Protein AF-A0A0G0HHF0-F1 (afdb_monomer_lite)

Structure (mmCIF, N/CA/C/O backbone):
data_AF-A0A0G0HHF0-F1
#
_entry.id   AF-A0A0G0HHF0-F1
#
loop_
_atom_site.group_PDB
_atom_site.id
_atom_site.type_symbol
_atom_site.label_atom_id
_atom_site.label_alt_id
_atom_site.label_comp_id
_atom_site.label_asym_id
_atom_site.label_entity_id
_atom_site.label_seq_id
_atom_site.pdbx_PDB_ins_code
_atom_site.Cartn_x
_atom_site.Cartn_y
_atom_site.Cartn_z
_atom_site.occupancy
_atom_site.B_iso_or_equiv
_atom_site.auth_seq_id
_atom_site.auth_comp_id
_atom_site.auth_asym_id
_atom_site.auth_atom_id
_atom_site.pdbx_PDB_model_num
ATOM 1 N N . MET A 1 1 ? -1.528 1.648 14.278 1.00 81.19 1 MET A N 1
ATOM 2 C CA . MET A 1 1 ? -1.165 1.553 12.845 1.00 81.19 1 MET A CA 1
ATOM 3 C C . MET A 1 1 ? 0.244 2.064 12.562 1.00 81.19 1 MET A C 1
ATOM 5 O O . MET A 1 1 ? 1.035 1.302 12.029 1.00 81.19 1 MET A O 1
ATOM 9 N N . ASP A 1 2 ? 0.578 3.309 12.917 1.00 83.44 2 ASP A N 1
ATOM 10 C CA . ASP A 1 2 ? 1.862 3.919 12.530 1.00 83.44 2 ASP A CA 1
ATOM 11 C C . ASP A 1 2 ? 3.104 3.148 13.014 1.00 83.44 2 ASP A C 1
ATOM 13 O O . ASP A 1 2 ? 3.995 2.833 12.228 1.00 83.44 2 ASP A O 1
ATOM 17 N N . SER A 1 3 ? 3.122 2.774 14.296 1.00 87.12 3 SER A N 1
ATOM 18 C CA . SER A 1 3 ? 4.203 1.992 14.909 1.00 87.12 3 SER A CA 1
ATOM 19 C C . SER A 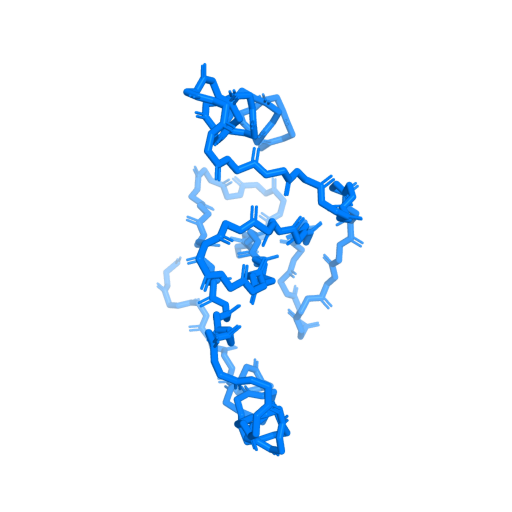1 3 ? 4.384 0.622 14.254 1.00 87.12 3 SER A C 1
ATOM 21 O O . SER A 1 3 ? 5.507 0.233 13.938 1.00 87.12 3 SER A O 1
ATOM 23 N N . TRP A 1 4 ? 3.277 -0.082 14.004 1.00 90.00 4 TRP A N 1
ATOM 24 C CA . TRP A 1 4 ? 3.272 -1.360 13.296 1.00 90.00 4 TRP A CA 1
ATOM 25 C C . TRP A 1 4 ? 3.808 -1.213 11.868 1.00 90.00 4 TRP A C 1
ATOM 27 O O . TRP A 1 4 ? 4.665 -1.991 11.461 1.00 90.00 4 TRP A O 1
ATOM 37 N N . LEU A 1 5 ? 3.382 -0.179 11.135 1.00 90.31 5 LEU A N 1
ATOM 38 C CA . LEU A 1 5 ? 3.849 0.056 9.770 1.00 90.31 5 LEU A CA 1
ATOM 39 C C . LEU A 1 5 ? 5.351 0.368 9.740 1.00 90.31 5 LEU A C 1
ATOM 41 O O . LEU A 1 5 ? 6.061 -0.140 8.881 1.00 90.31 5 LEU A O 1
ATOM 45 N N . ASN A 1 6 ? 5.868 1.131 10.704 1.00 92.12 6 ASN A N 1
ATOM 46 C CA . ASN A 1 6 ? 7.310 1.378 10.806 1.00 92.12 6 ASN A CA 1
ATOM 47 C C . ASN A 1 6 ? 8.100 0.083 11.054 1.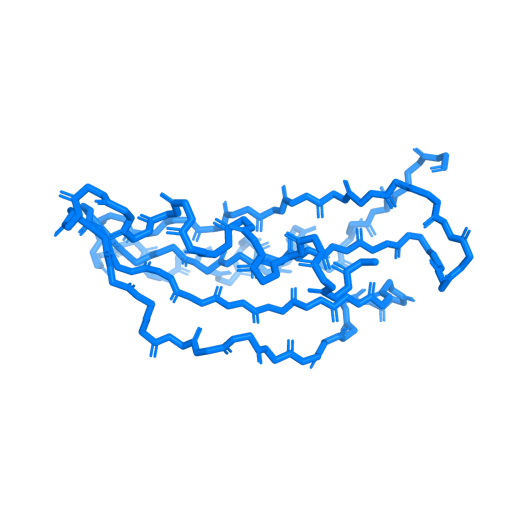00 92.12 6 ASN A C 1
ATOM 49 O O . ASN A 1 6 ? 9.184 -0.084 10.499 1.00 92.12 6 ASN A O 1
ATOM 53 N N . ALA A 1 7 ? 7.573 -0.834 11.871 1.00 92.50 7 ALA A N 1
ATOM 54 C CA . ALA A 1 7 ? 8.187 -2.144 12.073 1.00 92.50 7 ALA A CA 1
ATOM 55 C C . ALA A 1 7 ? 8.142 -2.985 10.788 1.00 92.50 7 ALA A C 1
ATOM 57 O O . ALA A 1 7 ? 9.166 -3.528 10.386 1.00 92.50 7 ALA A O 1
ATOM 58 N N . TYR A 1 8 ? 6.998 -3.017 10.101 1.00 91.00 8 TYR A N 1
ATOM 59 C CA . TYR A 1 8 ? 6.842 -3.711 8.822 1.00 91.00 8 TYR A CA 1
ATOM 60 C C . TYR A 1 8 ? 7.821 -3.193 7.756 1.00 91.00 8 TYR A C 1
ATOM 62 O O . TYR A 1 8 ? 8.534 -3.981 7.140 1.00 91.00 8 TYR A O 1
ATOM 70 N N . LEU A 1 9 ? 7.957 -1.874 7.600 1.00 91.69 9 LEU A N 1
ATOM 71 C CA . LEU A 1 9 ? 8.905 -1.276 6.652 1.00 91.69 9 LEU A CA 1
ATOM 72 C C . LEU A 1 9 ? 10.358 -1.680 6.932 1.00 91.69 9 LEU A C 1
ATOM 74 O O . LEU A 1 9 ? 11.099 -1.948 5.993 1.00 91.69 9 LEU A O 1
ATOM 78 N N . LYS A 1 10 ? 10.753 -1.796 8.207 1.00 92.19 10 LYS A N 1
ATOM 79 C CA . LYS A 1 10 ? 12.086 -2.304 8.571 1.00 92.19 10 LYS A CA 1
ATOM 80 C C . LYS A 1 10 ? 12.291 -3.755 8.146 1.00 92.19 10 LYS A C 1
ATOM 82 O O . LYS A 1 10 ? 13.404 -4.111 7.779 1.00 92.19 10 LYS A O 1
ATOM 87 N N . THR A 1 11 ? 11.246 -4.585 8.194 1.00 91.44 11 THR A N 1
ATOM 88 C CA . THR A 1 11 ? 11.347 -5.984 7.746 1.00 91.44 11 THR A CA 1
ATOM 89 C C . THR A 1 11 ? 11.528 -6.097 6.237 1.00 91.44 11 THR A C 1
ATOM 91 O O . THR A 1 11 ? 12.272 -6.965 5.798 1.00 91.44 11 THR A O 1
ATOM 94 N N . LEU A 1 12 ? 10.937 -5.188 5.451 1.00 88.62 12 LEU A N 1
ATOM 95 C CA . LEU A 1 12 ? 11.073 -5.193 3.990 1.00 88.62 12 LEU A CA 1
ATOM 96 C C . LEU A 1 12 ? 12.505 -4.919 3.527 1.00 88.62 12 LEU A C 1
ATOM 98 O O . LEU A 1 12 ? 12.910 -5.424 2.492 1.00 88.62 12 LEU A O 1
ATOM 102 N N . THR A 1 13 ? 13.270 -4.131 4.279 1.00 89.38 13 THR A N 1
ATOM 103 C CA . THR A 1 13 ? 14.655 -3.779 3.930 1.00 89.38 13 THR A CA 1
ATOM 104 C C . THR A 1 13 ? 15.694 -4.635 4.658 1.00 89.38 13 THR A C 1
ATOM 106 O O . THR A 1 13 ? 16.888 -4.389 4.517 1.00 89.38 13 THR A O 1
ATOM 109 N N . ALA A 1 14 ? 15.272 -5.592 5.492 1.00 89.94 14 ALA A N 1
ATOM 110 C CA . ALA A 1 14 ? 16.165 -6.290 6.420 1.00 89.94 14 ALA A CA 1
ATOM 111 C C . ALA A 1 14 ? 17.185 -7.204 5.724 1.00 89.94 14 ALA A C 1
ATOM 113 O O . ALA A 1 14 ? 18.288 -7.382 6.234 1.00 89.94 14 ALA A O 1
ATOM 114 N N . ASP A 1 15 ? 16.829 -7.768 4.570 1.00 87.44 15 ASP A N 1
ATOM 115 C CA . ASP A 1 15 ? 17.695 -8.652 3.782 1.00 87.44 15 ASP A CA 1
ATOM 116 C C . ASP A 1 15 ? 18.560 -7.906 2.746 1.00 87.44 15 ASP A C 1
ATOM 118 O O . ASP A 1 15 ? 19.383 -8.522 2.070 1.00 87.44 15 ASP A O 1
ATOM 122 N N . GLY A 1 16 ? 18.391 -6.583 2.622 1.00 86.12 16 GLY A N 1
ATOM 123 C CA . GLY A 1 16 ? 19.116 -5.738 1.670 1.00 86.12 16 GLY A CA 1
ATOM 124 C C . GLY A 1 16 ? 18.693 -5.888 0.202 1.00 86.12 16 GLY A C 1
ATOM 125 O O . GLY A 1 16 ? 19.302 -5.265 -0.663 1.00 86.12 16 GLY A O 1
ATOM 126 N N . THR A 1 17 ? 17.661 -6.678 -0.103 1.00 87.81 17 THR A N 1
ATOM 127 C CA . THR A 1 17 ? 17.184 -6.917 -1.481 1.00 87.81 17 THR A CA 1
ATOM 128 C C . THR A 1 17 ? 16.148 -5.899 -1.952 1.00 87.81 17 THR A C 1
ATOM 130 O O . THR A 1 17 ? 15.764 -5.886 -3.125 1.00 87.81 17 THR A O 1
ATOM 133 N N . SER A 1 18 ? 15.677 -5.056 -1.034 1.00 91.31 18 SER A N 1
ATOM 134 C CA . SER A 1 18 ? 14.637 -4.069 -1.287 1.00 91.31 18 SER A CA 1
ATOM 135 C C . SER A 1 18 ? 14.998 -2.710 -0.699 1.00 91.31 18 SER A C 1
ATOM 137 O O . SER A 1 18 ? 15.571 -2.608 0.386 1.00 91.31 18 SER A O 1
ATOM 139 N N . GLU A 1 19 ? 14.605 -1.655 -1.403 1.00 93.25 19 GLU A N 1
ATOM 140 C CA . GLU A 1 19 ? 14.852 -0.261 -1.047 1.00 93.25 19 GLU A CA 1
ATOM 141 C C . GLU A 1 19 ? 13.526 0.501 -0.958 1.00 93.25 19 GLU A C 1
ATOM 143 O O . GLU A 1 19 ? 12.693 0.423 -1.860 1.00 93.25 19 GLU A O 1
ATOM 148 N N . ILE A 1 20 ? 13.325 1.280 0.107 1.00 93.75 20 ILE A N 1
ATOM 149 C CA . ILE A 1 20 ? 12.199 2.219 0.181 1.00 93.75 20 ILE A CA 1
ATOM 150 C C . ILE A 1 20 ? 12.562 3.452 -0.649 1.00 93.75 20 ILE A C 1
ATOM 152 O O . ILE A 1 20 ? 13.391 4.256 -0.233 1.00 93.75 20 ILE A O 1
ATOM 156 N N . ILE A 1 21 ? 11.923 3.606 -1.807 1.00 94.19 21 ILE A N 1
ATOM 157 C CA . ILE A 1 21 ? 12.166 4.728 -2.727 1.00 94.19 21 ILE A CA 1
ATOM 158 C C . ILE A 1 21 ? 11.209 5.900 -2.493 1.00 94.19 21 ILE A C 1
ATOM 160 O O . ILE A 1 21 ? 11.540 7.043 -2.796 1.00 94.19 21 ILE A O 1
ATOM 164 N N . GLU A 1 22 ? 10.035 5.634 -1.918 1.00 93.75 22 GLU A N 1
ATOM 165 C CA . GLU A 1 22 ? 9.149 6.671 -1.396 1.00 93.75 22 GLU A CA 1
ATOM 166 C C . GLU A 1 22 ? 8.766 6.317 0.033 1.00 93.75 22 GLU A C 1
ATOM 168 O O . GLU A 1 22 ? 8.108 5.304 0.294 1.00 93.75 22 GLU A O 1
ATOM 173 N N . SER A 1 23 ? 9.180 7.178 0.959 1.00 92.12 23 SER A N 1
ATOM 174 C CA . SER A 1 23 ? 8.860 7.044 2.373 1.00 92.12 23 SER A CA 1
ATOM 175 C C . SER A 1 23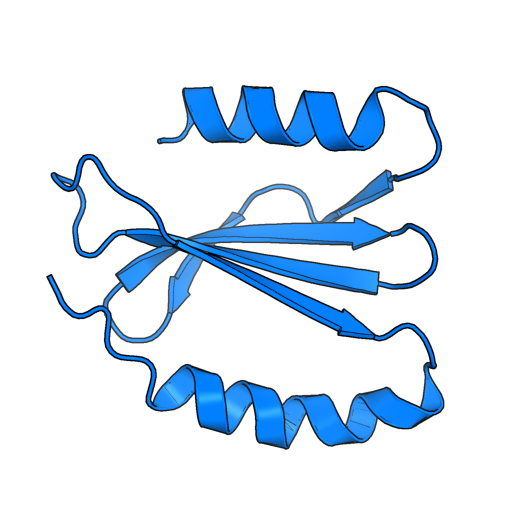 ? 7.356 7.079 2.621 1.00 92.12 23 SER A C 1
ATOM 177 O O . SER A 1 23 ? 6.590 7.721 1.900 1.00 92.12 23 SER A O 1
ATOM 179 N N . LYS A 1 24 ? 6.954 6.431 3.717 1.00 93.88 24 LYS A N 1
ATOM 180 C CA . LYS A 1 24 ? 5.582 6.437 4.227 1.00 93.88 24 LYS A CA 1
ATOM 181 C C . LYS A 1 24 ? 4.982 7.848 4.220 1.00 93.88 24 LYS A C 1
ATOM 183 O O . LYS A 1 24 ? 5.476 8.744 4.905 1.00 93.88 24 LYS A O 1
ATOM 188 N N . LYS A 1 25 ? 3.856 8.003 3.527 1.00 94.88 25 LYS A N 1
ATOM 189 C CA . LYS A 1 25 ? 3.064 9.232 3.432 1.00 94.88 25 LYS A CA 1
ATOM 190 C C . LYS A 1 25 ? 1.608 8.942 3.776 1.00 94.88 25 LYS A C 1
ATOM 192 O O . LYS A 1 25 ? 1.057 7.941 3.329 1.00 94.88 25 LYS A O 1
ATOM 197 N N . ALA A 1 26 ? 0.969 9.810 4.558 1.00 93.69 26 ALA A N 1
ATOM 198 C CA . ALA A 1 26 ? -0.463 9.696 4.827 1.00 93.69 26 ALA A CA 1
ATOM 199 C C . ALA A 1 26 ? -1.273 9.891 3.534 1.00 93.69 26 ALA A C 1
ATOM 201 O O . ALA A 1 26 ? -0.980 10.784 2.736 1.00 93.69 26 ALA A O 1
ATOM 202 N N . VAL A 1 27 ? -2.295 9.064 3.332 1.00 92.81 27 VAL A N 1
ATOM 203 C CA . VAL A 1 27 ? -3.166 9.118 2.155 1.00 92.81 27 VAL A CA 1
ATOM 204 C C . VAL A 1 27 ? -4.611 8.831 2.549 1.00 92.81 27 VAL A C 1
ATOM 206 O O . VAL A 1 27 ? -4.885 8.185 3.561 1.00 92.81 27 VAL A O 1
ATOM 209 N N . ARG A 1 28 ? -5.543 9.318 1.733 1.00 90.50 28 ARG A N 1
ATOM 210 C CA . ARG A 1 28 ? -6.933 8.868 1.722 1.00 90.50 28 ARG A CA 1
ATOM 211 C C . ARG A 1 28 ? -7.217 8.317 0.337 1.00 90.50 28 ARG A C 1
ATOM 213 O O . ARG A 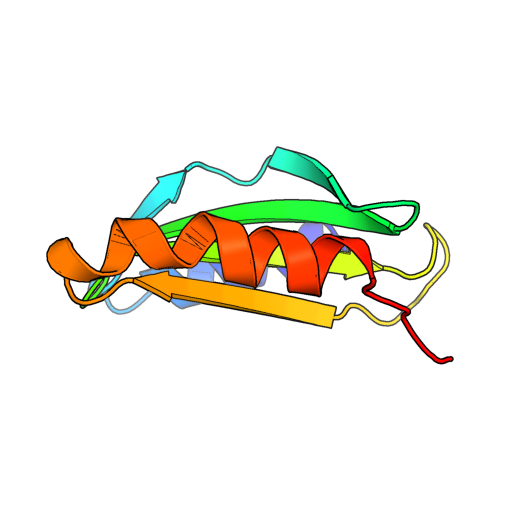1 28 ? -7.187 9.075 -0.629 1.00 90.50 28 ARG A O 1
ATOM 220 N N . LEU A 1 29 ? -7.422 7.008 0.244 1.00 88.25 29 LEU A N 1
ATOM 221 C CA . LEU A 1 29 ? -7.911 6.391 -0.983 1.00 88.25 29 LEU A CA 1
ATOM 222 C C . LEU A 1 29 ? -9.424 6.285 -0.849 1.00 88.25 29 LEU A C 1
ATOM 224 O O . LEU A 1 29 ? -9.894 5.697 0.123 1.00 88.25 29 LEU A O 1
ATOM 228 N N . THR A 1 30 ? -10.150 6.919 -1.771 1.00 85.81 30 THR A N 1
ATOM 229 C CA . THR A 1 30 ? -11.593 7.176 -1.644 1.00 85.81 30 THR A CA 1
ATOM 230 C C . THR A 1 30 ? -11.911 7.841 -0.293 1.00 85.81 30 THR A C 1
ATOM 232 O O . THR A 1 30 ? -11.564 9.005 -0.091 1.00 85.81 30 THR A O 1
ATOM 235 N N . ASN A 1 31 ? -12.488 7.103 0.657 1.00 86.19 31 ASN A N 1
ATOM 236 C CA . ASN A 1 31 ? -12.811 7.554 2.014 1.00 86.19 31 ASN A CA 1
ATOM 237 C C . ASN A 1 31 ? -12.021 6.823 3.111 1.00 86.19 31 ASN A C 1
ATOM 239 O O . ASN A 1 31 ? -12.204 7.118 4.293 1.00 86.19 31 ASN A O 1
ATOM 243 N N . TYR A 1 32 ? -11.127 5.905 2.742 1.00 91.50 32 TYR A N 1
ATOM 244 C CA . TYR A 1 32 ? -10.369 5.098 3.691 1.00 91.50 32 TYR A CA 1
ATOM 245 C C . TYR A 1 32 ? -9.052 5.787 4.067 1.00 91.50 32 TYR A C 1
ATOM 247 O O . TYR A 1 32 ? -8.201 6.012 3.195 1.00 91.50 32 TYR A O 1
ATOM 255 N N . PRO A 1 33 ? -8.857 6.163 5.347 1.00 92.38 33 PRO A N 1
ATOM 256 C CA . PRO A 1 33 ? -7.587 6.704 5.804 1.00 92.38 33 PRO A CA 1
ATOM 257 C C . PRO A 1 33 ? -6.504 5.625 5.794 1.00 92.38 33 PRO A C 1
ATOM 259 O O . PRO A 1 33 ? -6.759 4.449 6.062 1.00 92.38 33 PRO A O 1
ATOM 262 N N . GLY A 1 34 ? -5.271 6.037 5.526 1.00 93.50 34 GLY A N 1
ATOM 263 C CA . GLY A 1 34 ? -4.163 5.105 5.483 1.00 93.50 34 GLY A CA 1
ATOM 264 C C . GLY A 1 34 ? -2.817 5.747 5.201 1.00 93.50 34 GLY A C 1
ATOM 265 O O . GLY A 1 34 ? -2.616 6.956 5.349 1.00 93.50 34 GLY A O 1
ATOM 266 N N . PHE A 1 35 ? -1.893 4.906 4.758 1.00 95.06 35 PHE A N 1
ATOM 267 C CA . PHE A 1 35 ? -0.553 5.291 4.349 1.00 95.06 35 PHE A CA 1
ATOM 268 C C . PHE A 1 35 ? -0.218 4.710 2.981 1.00 95.06 35 PHE A C 1
ATOM 270 O O . PHE A 1 35 ? -0.698 3.642 2.616 1.00 95.06 35 PHE A O 1
ATOM 277 N N . THR A 1 36 ? 0.641 5.393 2.239 1.00 95.50 36 THR A N 1
ATOM 278 C CA . THR A 1 36 ? 1.261 4.878 1.021 1.00 95.50 36 THR A CA 1
ATOM 279 C C . THR A 1 36 ? 2.777 4.936 1.142 1.00 95.50 36 THR A C 1
ATOM 281 O O . THR A 1 36 ? 3.307 5.787 1.856 1.00 95.50 36 THR A O 1
ATOM 284 N N . PHE A 1 37 ? 3.466 4.011 0.489 1.00 95.69 37 PHE A N 1
ATOM 285 C CA . PHE A 1 37 ? 4.920 3.981 0.361 1.00 95.69 37 PHE A CA 1
ATOM 286 C C . PHE A 1 37 ? 5.280 3.193 -0.900 1.00 95.69 37 PHE A C 1
ATOM 288 O O . PHE A 1 37 ? 4.478 2.375 -1.365 1.00 95.69 37 PHE A O 1
ATOM 295 N N . SER A 1 38 ? 6.485 3.405 -1.419 1.00 94.62 38 SER A N 1
ATOM 296 C CA . SER A 1 38 ? 6.970 2.692 -2.601 1.00 94.62 38 SER A CA 1
ATOM 297 C C . SER A 1 38 ? 8.278 1.980 -2.293 1.00 94.62 38 SER A C 1
ATOM 299 O O . SER A 1 38 ? 9.182 2.549 -1.676 1.00 94.62 38 SER A O 1
ATOM 301 N N . VAL A 1 39 ? 8.370 0.727 -2.730 1.00 94.19 39 VAL A N 1
ATOM 302 C CA . VAL A 1 39 ? 9.542 -0.134 -2.562 1.00 94.19 39 VAL A CA 1
ATOM 303 C C . VAL A 1 39 ? 10.051 -0.550 -3.930 1.00 94.19 39 VAL A C 1
ATOM 305 O O . VAL A 1 39 ? 9.271 -0.916 -4.809 1.00 94.19 39 VAL A O 1
ATOM 308 N N . ARG A 1 40 ? 11.367 -0.508 -4.107 1.00 90.94 40 ARG A N 1
ATOM 309 C CA . ARG A 1 40 ? 12.066 -1.087 -5.244 1.00 90.94 40 ARG A CA 1
ATOM 310 C C . ARG A 1 40 ? 12.687 -2.414 -4.829 1.00 90.94 40 ARG A C 1
ATOM 312 O O . ARG A 1 40 ? 13.436 -2.460 -3.863 1.00 90.94 40 ARG A O 1
ATOM 319 N N . SER A 1 41 ? 12.386 -3.465 -5.576 1.00 88.19 41 SER A N 1
ATOM 320 C CA . SER A 1 41 ? 13.033 -4.779 -5.487 1.00 88.19 41 SER A CA 1
ATOM 321 C C . SER A 1 41 ? 13.259 -5.282 -6.922 1.00 88.19 41 SER A C 1
ATOM 323 O O . SER A 1 41 ? 13.887 -4.579 -7.709 1.00 88.19 41 SER A O 1
ATOM 325 N N . LEU A 1 42 ? 12.650 -6.399 -7.332 1.00 86.56 42 LEU A N 1
ATOM 326 C CA . LEU A 1 42 ? 12.601 -6.873 -8.733 1.00 86.56 42 LEU A CA 1
ATOM 327 C C . LEU A 1 42 ? 11.730 -6.005 -9.672 1.00 86.56 42 LEU A C 1
ATOM 329 O O . LEU A 1 42 ? 11.462 -6.367 -10.814 1.00 86.56 42 LEU A O 1
ATOM 333 N N . GLY A 1 43 ? 11.232 -4.884 -9.170 1.00 86.38 43 GLY A N 1
ATOM 334 C CA . GLY A 1 43 ? 10.326 -3.950 -9.822 1.00 86.38 43 GLY A CA 1
ATOM 335 C C . GLY A 1 43 ? 10.030 -2.797 -8.872 1.00 86.38 43 GLY A C 1
ATOM 336 O O . GLY A 1 43 ? 10.598 -2.734 -7.775 1.00 86.38 43 GLY A O 1
ATOM 337 N N . ILE A 1 44 ? 9.138 -1.894 -9.271 1.00 88.69 44 ILE A N 1
ATOM 338 C CA . ILE A 1 44 ? 8.639 -0.843 -8.379 1.00 88.69 44 ILE A CA 1
ATOM 339 C C . ILE A 1 44 ? 7.244 -1.235 -7.899 1.00 88.69 44 ILE A C 1
ATOM 341 O O . ILE A 1 44 ? 6.314 -1.378 -8.693 1.00 88.69 44 ILE A O 1
ATOM 345 N N . GLY A 1 45 ? 7.121 -1.409 -6.586 1.00 90.88 45 GLY A N 1
ATOM 346 C CA . GLY A 1 45 ? 5.873 -1.693 -5.900 1.00 90.88 45 GLY A CA 1
ATOM 347 C C . GLY A 1 45 ? 5.378 -0.476 -5.131 1.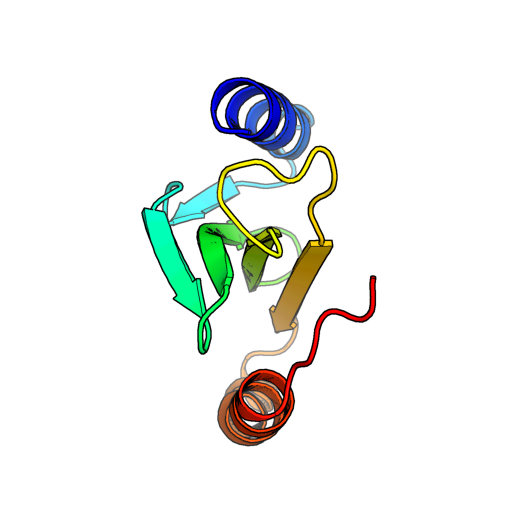00 90.88 45 GLY A C 1
ATOM 348 O O . GLY A 1 45 ? 6.020 -0.065 -4.165 1.00 90.88 45 GLY A O 1
ATOM 349 N N . LYS A 1 46 ? 4.219 0.068 -5.503 1.00 92.25 46 LYS A N 1
ATOM 350 C CA . LYS A 1 46 ? 3.504 1.078 -4.719 1.00 92.25 46 LYS A CA 1
ATOM 351 C C . LYS A 1 46 ? 2.485 0.389 -3.826 1.00 92.25 46 LYS A C 1
ATOM 353 O O . LYS A 1 46 ? 1.624 -0.346 -4.304 1.00 92.25 46 LYS A O 1
ATOM 358 N N . SER A 1 47 ? 2.574 0.624 -2.525 1.00 94.50 47 SER A N 1
ATOM 359 C CA . SER A 1 47 ? 1.679 0.018 -1.544 1.00 94.50 47 SER A CA 1
ATOM 360 C C . SER A 1 47 ? 0.753 1.052 -0.914 1.00 94.50 47 SER A C 1
ATOM 362 O O . SER A 1 47 ? 1.146 2.191 -0.658 1.00 94.50 47 SER A O 1
ATOM 364 N N . TYR A 1 48 ? -0.473 0.625 -0.632 1.00 94.00 48 TYR A N 1
ATOM 365 C CA . TYR A 1 48 ? -1.484 1.336 0.139 1.00 94.00 48 TYR A CA 1
ATOM 366 C C . TYR A 1 48 ? -1.834 0.490 1.357 1.00 94.00 48 TYR A C 1
ATOM 368 O O . TYR A 1 48 ? -2.185 -0.675 1.218 1.00 94.00 48 TYR A O 1
ATOM 376 N N . VAL A 1 49 ? -1.746 1.070 2.547 1.00 94.38 49 VAL A N 1
ATOM 377 C CA . VAL A 1 49 ? -2.149 0.453 3.812 1.00 94.38 49 VAL A CA 1
ATOM 378 C C . VAL A 1 49 ? -3.360 1.217 4.305 1.00 94.38 49 VAL A C 1
ATOM 380 O O . VAL A 1 49 ? -3.220 2.351 4.759 1.00 94.38 49 VAL A O 1
ATOM 383 N N . LEU A 1 50 ? -4.541 0.626 4.168 1.00 93.50 50 LEU A N 1
ATOM 384 C CA . LEU A 1 50 ? -5.823 1.296 4.366 1.00 93.50 50 LEU A CA 1
ATOM 385 C C . LEU A 1 50 ? -6.555 0.711 5.567 1.00 93.50 50 LEU A C 1
ATOM 387 O O . LEU A 1 50 ? -6.562 -0.502 5.770 1.00 93.50 50 LEU A O 1
ATOM 391 N N . GLN A 1 51 ? -7.214 1.571 6.333 1.00 92.06 51 GLN A N 1
ATOM 392 C CA . GLN A 1 51 ? -8.152 1.176 7.377 1.00 92.06 51 GLN A CA 1
ATOM 393 C C . GLN A 1 51 ? -9.552 1.644 7.007 1.00 92.06 51 GLN A C 1
ATOM 395 O O . GLN A 1 51 ? -9.721 2.693 6.388 1.00 92.06 51 GLN A O 1
ATOM 400 N N . LYS A 1 52 ? -10.572 0.905 7.451 1.00 89.38 52 LYS A N 1
ATOM 401 C CA . LYS A 1 52 ? -11.967 1.329 7.283 1.00 89.38 52 LYS A CA 1
ATOM 402 C C . LYS A 1 52 ? -12.222 2.705 7.914 1.00 89.38 52 LYS A C 1
ATOM 404 O O . LYS A 1 52 ? -12.893 3.547 7.328 1.00 89.38 52 LYS A O 1
ATOM 409 N N . ASN A 1 53 ? -11.677 2.927 9.109 1.00 87.75 53 ASN A N 1
ATOM 410 C CA . ASN A 1 53 ? -11.682 4.189 9.845 1.00 87.75 53 ASN A CA 1
ATOM 411 C C . ASN A 1 53 ? -10.514 4.203 10.857 1.00 87.75 53 ASN A C 1
ATOM 413 O O . ASN A 1 53 ? -9.789 3.216 10.979 1.00 87.75 53 ASN A O 1
ATOM 417 N N . ALA A 1 54 ? -10.335 5.312 11.582 1.00 81.81 54 ALA A N 1
ATOM 418 C CA . ALA A 1 54 ? -9.235 5.489 12.539 1.00 81.81 54 ALA A CA 1
ATOM 419 C C . ALA A 1 54 ? -9.292 4.549 13.763 1.00 81.81 54 ALA A C 1
ATOM 421 O O . ALA A 1 54 ? -8.278 4.361 14.430 1.00 81.81 54 ALA A O 1
ATOM 422 N N . GLU A 1 55 ? -10.457 3.965 14.050 1.00 83.69 55 GLU A N 1
ATOM 423 C CA . GLU A 1 55 ? -10.699 3.076 15.195 1.00 83.69 55 GLU A CA 1
ATOM 424 C C . GLU A 1 55 ? -10.551 1.589 14.828 1.00 83.69 55 GLU A C 1
ATOM 426 O O . GLU A 1 55 ? -10.564 0.721 15.698 1.00 83.69 55 GLU A O 1
ATOM 431 N N . SER A 1 56 ? -10.402 1.270 13.538 1.00 86.06 56 SER A N 1
ATOM 432 C CA . SER A 1 56 ? -10.278 -0.106 13.062 1.00 86.06 56 SER A CA 1
ATOM 433 C C . SER A 1 56 ? -8.994 -0.763 13.574 1.00 86.06 56 SER A C 1
ATOM 435 O O . SER A 1 56 ? -7.893 -0.238 13.401 1.00 86.06 56 SER A O 1
ATOM 437 N N . ASN A 1 57 ? -9.118 -1.979 14.108 1.00 86.06 57 ASN A N 1
ATOM 438 C CA . ASN A 1 57 ? -7.972 -2.821 14.474 1.00 86.06 57 ASN A CA 1
ATOM 439 C C . ASN A 1 57 ? -7.344 -3.539 13.269 1.00 86.06 57 ASN A C 1
ATOM 441 O O . ASN A 1 57 ? -6.253 -4.094 13.381 1.00 86.06 57 ASN A O 1
ATOM 445 N N . TYR A 1 58 ? -8.023 -3.524 12.121 1.00 87.94 58 TYR A N 1
ATOM 446 C CA . TYR A 1 58 ? -7.590 -4.195 10.900 1.00 87.94 58 TYR A CA 1
ATOM 447 C C . TYR A 1 58 ? -7.183 -3.180 9.834 1.00 87.94 58 TYR A C 1
ATOM 449 O O . TYR A 1 58 ? -7.729 -2.070 9.770 1.00 87.94 58 TYR A O 1
ATOM 457 N N . ALA A 1 59 ? -6.227 -3.582 9.000 1.00 90.25 59 ALA A N 1
ATOM 458 C CA . ALA A 1 59 ? -5.785 -2.841 7.830 1.00 90.25 59 ALA A CA 1
ATOM 459 C C . ALA A 1 59 ? -5.646 -3.788 6.634 1.00 90.25 59 ALA A C 1
ATOM 461 O O . ALA A 1 59 ? -5.299 -4.958 6.797 1.00 90.25 59 ALA A O 1
ATOM 462 N N . VAL A 1 60 ? -5.891 -3.263 5.438 1.00 91.31 60 VAL A N 1
ATOM 463 C CA . VAL A 1 60 ? -5.662 -3.952 4.167 1.00 91.31 60 VAL A CA 1
ATOM 464 C C . VAL A 1 60 ? -4.420 -3.352 3.526 1.00 91.31 60 VAL A C 1
ATOM 466 O O . VAL A 1 60 ? -4.312 -2.129 3.424 1.00 91.31 60 VAL A O 1
ATOM 469 N N . ILE A 1 61 ? -3.488 -4.203 3.097 1.00 93.00 61 ILE A N 1
ATOM 470 C CA . ILE A 1 61 ? -2.353 -3.787 2.270 1.00 93.00 61 ILE A CA 1
ATOM 471 C C . ILE A 1 61 ? -2.671 -4.141 0.822 1.00 93.00 61 ILE A C 1
ATOM 473 O O . ILE A 1 61 ? -2.912 -5.305 0.510 1.00 93.00 61 ILE A O 1
ATOM 477 N N . ILE A 1 62 ? -2.653 -3.145 -0.057 1.00 92.38 62 ILE A N 1
ATOM 478 C CA . ILE A 1 62 ? -2.782 -3.323 -1.501 1.00 92.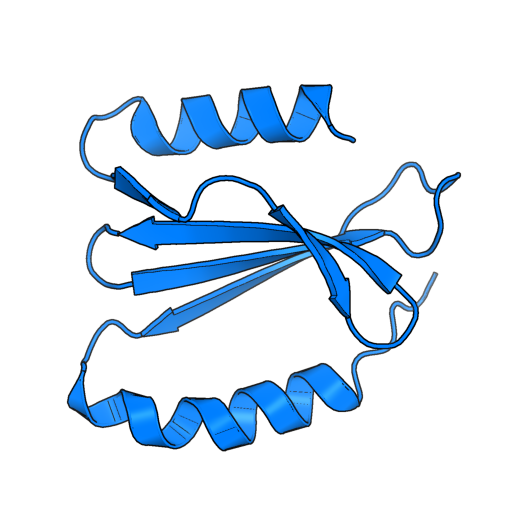38 62 ILE A CA 1
ATOM 479 C C . ILE A 1 62 ? -1.470 -2.892 -2.134 1.00 92.38 62 ILE A C 1
ATOM 481 O O . ILE A 1 62 ? -1.092 -1.727 -2.028 1.00 92.38 62 ILE A O 1
ATOM 485 N N . THR A 1 63 ? -0.788 -3.818 -2.797 1.00 91.12 63 THR A N 1
ATOM 486 C CA . THR A 1 63 ? 0.465 -3.537 -3.499 1.00 91.12 63 THR A CA 1
ATOM 487 C C . THR A 1 63 ? 0.239 -3.623 -4.999 1.00 91.12 63 THR A C 1
ATOM 489 O O . THR A 1 63 ? -0.096 -4.677 -5.531 1.00 91.12 63 THR A O 1
ATOM 492 N N . GLN A 1 64 ? 0.443 -2.501 -5.681 1.00 88.94 64 GLN A N 1
ATOM 493 C CA . GLN A 1 64 ? 0.553 -2.433 -7.130 1.00 88.94 64 GLN A CA 1
ATOM 494 C C . GLN A 1 64 ? 2.028 -2.615 -7.487 1.00 88.94 64 GLN A C 1
ATOM 496 O O . GLN A 1 64 ? 2.851 -1.800 -7.078 1.00 88.94 64 GLN A O 1
ATOM 501 N N . SER A 1 65 ? 2.375 -3.669 -8.224 1.00 87.31 65 SER A N 1
ATOM 502 C CA . SER A 1 65 ? 3.755 -3.920 -8.653 1.00 87.31 65 SER A CA 1
ATOM 503 C C . SER A 1 65 ? 3.870 -3.829 -10.165 1.00 87.31 65 SER A C 1
ATOM 505 O O . SER A 1 65 ? 3.115 -4.480 -10.886 1.00 87.31 65 SER A O 1
ATOM 507 N N . VAL A 1 66 ? 4.841 -3.049 -10.635 1.00 84.12 66 VAL A N 1
ATOM 508 C CA . VAL A 1 66 ? 5.238 -3.001 -12.041 1.00 84.12 66 VAL A CA 1
ATOM 509 C C . VAL A 1 66 ? 6.672 -3.511 -12.139 1.00 84.12 66 VAL A C 1
ATOM 511 O O . VAL A 1 66 ? 7.625 -2.819 -11.775 1.00 84.12 66 VAL A O 1
ATOM 514 N N . SER A 1 67 ? 6.813 -4.751 -12.606 1.00 82.25 67 SER A N 1
ATOM 515 C CA . SER A 1 67 ? 8.116 -5.386 -12.845 1.00 82.25 67 SER A CA 1
ATOM 516 C C . SER A 1 67 ? 8.674 -5.078 -14.236 1.00 82.25 67 SER A C 1
ATOM 518 O O . SER A 1 67 ? 9.885 -4.982 -14.393 1.00 82.25 67 SER A O 1
ATOM 520 N N . ASP A 1 68 ? 7.802 -4.879 -15.229 1.00 81.50 68 ASP A N 1
ATOM 521 C CA . ASP A 1 68 ? 8.180 -4.478 -16.587 1.00 81.50 68 ASP A CA 1
ATOM 522 C C . ASP A 1 68 ? 7.725 -3.029 -16.851 1.00 81.50 68 ASP A C 1
ATOM 524 O O . ASP A 1 68 ? 6.517 -2.767 -16.843 1.00 81.50 68 ASP A O 1
ATOM 528 N N . PRO A 1 69 ? 8.650 -2.082 -17.103 1.00 76.69 69 PRO A N 1
ATOM 529 C CA . PRO A 1 69 ? 8.325 -0.689 -17.404 1.00 76.69 69 PRO A CA 1
ATOM 530 C C . PRO A 1 69 ? 7.376 -0.493 -18.595 1.00 76.69 69 PRO A C 1
ATOM 532 O O . PRO A 1 69 ? 6.680 0.519 -18.655 1.00 76.69 69 PRO A O 1
ATOM 535 N N . GLN A 1 70 ? 7.304 -1.442 -19.532 1.00 82.56 70 GLN A N 1
ATOM 536 C CA . GLN A 1 70 ? 6.371 -1.363 -20.662 1.00 82.56 70 GLN A CA 1
ATOM 537 C C . GLN A 1 70 ? 4.905 -1.446 -20.210 1.00 82.56 70 GLN A C 1
ATOM 539 O O . GLN A 1 70 ? 4.015 -0.927 -20.882 1.00 82.56 70 GLN A O 1
ATOM 544 N N . ASN A 1 71 ? 4.651 -2.018 -19.030 1.00 80.69 71 ASN A N 1
ATOM 545 C CA . ASN A 1 71 ? 3.313 -2.187 -18.467 1.00 80.69 71 ASN A CA 1
ATOM 546 C C . ASN A 1 71 ? 2.837 -0.993 -17.626 1.00 80.69 71 ASN A C 1
ATOM 548 O O . ASN A 1 71 ? 1.739 -1.033 -17.072 1.00 80.69 71 ASN A O 1
ATOM 552 N N . VAL A 1 72 ? 3.608 0.098 -17.558 1.00 77.00 72 VAL A N 1
ATOM 553 C CA . VAL A 1 72 ? 3.213 1.333 -16.853 1.00 77.00 72 VAL A CA 1
ATOM 554 C C . VAL A 1 72 ? 1.878 1.890 -17.375 1.00 77.00 72 VAL A C 1
ATOM 556 O O . VAL A 1 72 ? 1.121 2.479 -16.608 1.00 77.00 72 VAL A O 1
ATOM 559 N N . GLY A 1 73 ? 1.535 1.656 -18.648 1.00 75.88 73 GLY A N 1
ATOM 560 C CA . GLY A 1 73 ? 0.259 2.086 -19.237 1.00 75.88 73 GLY A CA 1
ATOM 561 C C . GLY A 1 73 ? -0.989 1.492 -18.570 1.00 75.88 73 GLY A C 1
ATOM 562 O O . GLY A 1 73 ? -2.025 2.154 -18.537 1.00 75.88 73 GLY A O 1
ATOM 563 N N . TYR A 1 74 ? -0.884 0.303 -17.965 1.00 77.88 74 TYR A N 1
ATOM 564 C CA . TYR A 1 74 ? -1.998 -0.348 -17.262 1.00 77.88 74 TYR A CA 1
ATOM 565 C C . TYR A 1 74 ? -2.271 0.247 -15.879 1.00 77.88 74 TYR A C 1
ATOM 567 O O . TYR A 1 74 ? -3.301 -0.056 -15.278 1.00 77.88 74 TYR A O 1
ATOM 575 N N . LEU A 1 75 ? -1.396 1.123 -15.366 1.00 77.25 75 LEU A N 1
ATOM 576 C CA . LEU A 1 75 ? -1.611 1.777 -14.072 1.00 77.25 75 LEU A CA 1
ATOM 577 C C . LEU A 1 75 ? -2.945 2.521 -14.024 1.00 77.25 75 LEU A C 1
ATOM 579 O O . LEU A 1 75 ? -3.605 2.506 -12.993 1.00 77.25 75 LEU A O 1
ATOM 583 N N . LYS A 1 76 ? -3.383 3.096 -15.150 1.00 81.69 76 LYS A N 1
ATOM 584 C CA . LYS A 1 76 ? -4.670 3.790 -15.235 1.00 81.69 76 LYS A CA 1
ATOM 585 C C . LYS A 1 76 ? -5.856 2.856 -14.972 1.00 81.69 76 LYS A C 1
ATOM 587 O O . LYS A 1 76 ? -6.790 3.244 -14.274 1.00 81.69 76 LYS A O 1
ATOM 592 N N . ASP A 1 77 ? -5.808 1.636 -15.499 1.00 83.19 77 ASP A N 1
ATOM 593 C CA . ASP A 1 77 ? -6.871 0.647 -15.307 1.00 83.19 77 ASP A CA 1
ATOM 594 C C . ASP A 1 77 ? -6.875 0.139 -13.860 1.00 83.19 77 ASP A C 1
ATOM 596 O O . ASP A 1 77 ? -7.928 0.000 -13.237 1.00 83.19 77 ASP A O 1
ATOM 600 N N . VAL A 1 78 ? -5.689 -0.066 -13.277 1.00 84.44 78 VAL A N 1
ATOM 601 C CA . VAL A 1 78 ? -5.559 -0.452 -11.865 1.00 84.44 78 VAL A CA 1
ATOM 602 C C . VAL A 1 78 ? -6.039 0.671 -10.941 1.00 84.44 78 VAL A C 1
ATOM 604 O O . VAL A 1 78 ? -6.733 0.402 -9.960 1.00 84.44 78 VAL A O 1
ATOM 607 N N . ASP A 1 79 ? -5.740 1.929 -11.258 1.00 82.75 79 ASP A N 1
ATOM 608 C CA . ASP A 1 79 ? -6.245 3.086 -10.517 1.00 82.75 79 ASP A CA 1
ATOM 609 C C . ASP A 1 79 ? -7.776 3.180 -10.596 1.00 82.75 79 ASP A C 1
ATOM 611 O O . ASP A 1 79 ? -8.431 3.498 -9.600 1.00 82.75 79 ASP A O 1
ATOM 615 N N . GLN A 1 80 ? -8.374 2.829 -11.740 1.00 85.56 80 GLN A N 1
ATOM 616 C CA . GLN A 1 80 ? -9.827 2.737 -11.872 1.00 85.56 80 GLN A CA 1
ATOM 617 C C . GLN A 1 80 ? -10.411 1.629 -10.982 1.00 85.56 80 GLN A C 1
ATOM 619 O O . GLN A 1 80 ? -11.421 1.863 -10.315 1.00 85.56 80 GLN A O 1
ATOM 624 N N . ILE A 1 81 ? -9.762 0.464 -10.889 1.00 86.38 81 ILE A N 1
ATOM 625 C CA . ILE A 1 81 ? -10.165 -0.607 -9.958 1.00 86.38 81 ILE A CA 1
ATOM 626 C C . ILE A 1 81 ? -10.072 -0.123 -8.503 1.00 86.38 81 ILE A C 1
ATOM 628 O O . ILE A 1 81 ? -10.980 -0.358 -7.708 1.00 86.38 81 ILE A O 1
ATOM 632 N N . LEU A 1 82 ? -9.013 0.607 -8.146 1.00 86.31 82 LEU A N 1
ATOM 633 C CA . LEU A 1 82 ? -8.871 1.176 -6.804 1.00 86.31 82 LEU A CA 1
ATOM 634 C C . LEU A 1 82 ? -9.925 2.241 -6.484 1.00 86.31 82 LEU A C 1
ATOM 636 O O . LEU A 1 82 ? -10.290 2.404 -5.320 1.00 86.31 82 LEU A O 1
ATOM 640 N N . SER A 1 83 ? -10.432 2.956 -7.489 1.00 85.00 83 SER A N 1
ATOM 641 C CA . SER A 1 83 ? -11.463 3.981 -7.291 1.00 85.00 83 SER A CA 1
ATOM 642 C C . SER A 1 83 ? -12.817 3.409 -6.854 1.00 85.00 83 SER A C 1
ATOM 644 O O . SER A 1 83 ? -13.585 4.109 -6.196 1.00 85.00 83 SER A O 1
ATOM 646 N N . ILE A 1 84 ? -13.083 2.138 -7.171 1.00 88.00 84 ILE A N 1
ATOM 647 C CA . ILE A 1 84 ? -14.304 1.414 -6.785 1.00 88.00 84 ILE A CA 1
ATOM 648 C C . ILE A 1 84 ? -14.084 0.484 -5.582 1.00 88.00 84 ILE A C 1
ATOM 650 O O . ILE A 1 84 ? -14.941 -0.340 -5.276 1.00 88.00 84 ILE A O 1
ATOM 654 N N . LEU A 1 85 ? -12.929 0.586 -4.914 1.00 87.94 85 LEU A N 1
ATOM 655 C CA . LEU A 1 85 ? -12.600 -0.240 -3.757 1.00 87.94 85 LEU A CA 1
ATOM 656 C C . LEU A 1 85 ? -13.595 -0.001 -2.615 1.00 87.94 85 LEU A C 1
ATOM 658 O O . LEU A 1 85 ? -13.754 1.125 -2.140 1.00 87.94 85 LEU A O 1
ATOM 662 N N . GLU A 1 86 ? -14.158 -1.093 -2.103 1.00 87.38 86 GLU A N 1
ATOM 663 C CA . GLU A 1 86 ? -14.977 -1.118 -0.895 1.00 87.38 86 GLU A CA 1
ATOM 664 C C . GLU A 1 86 ? -14.396 -2.126 0.107 1.00 87.38 86 GLU A C 1
ATOM 666 O O . GLU A 1 86 ? -14.207 -3.304 -0.200 1.00 87.38 86 GLU A O 1
ATOM 671 N N . ILE A 1 87 ? -14.096 -1.664 1.323 1.00 83.25 87 ILE A N 1
ATOM 672 C CA . ILE A 1 87 ? -13.643 -2.525 2.420 1.00 83.25 87 ILE A CA 1
ATOM 673 C C . ILE A 1 87 ? -14.881 -3.059 3.147 1.00 83.25 87 ILE A C 1
ATOM 675 O O . ILE A 1 87 ? -15.516 -2.346 3.930 1.00 83.25 87 ILE A O 1
ATOM 679 N N . LEU A 1 88 ? -15.221 -4.320 2.869 1.00 76.75 88 LEU A N 1
ATOM 680 C CA . LEU A 1 88 ? -16.333 -5.026 3.502 1.00 76.75 88 LEU A CA 1
ATOM 681 C C . LEU A 1 88 ? -15.897 -5.595 4.863 1.00 76.75 88 LEU A C 1
ATOM 683 O O . LEU A 1 88 ? -14.987 -6.419 4.928 1.00 76.75 88 LEU A O 1
ATOM 687 N N . LYS A 1 89 ? -16.636 -5.200 5.907 1.00 59.28 89 LYS A N 1
ATOM 688 C CA . LYS A 1 89 ? -16.398 -5.383 7.357 1.00 59.28 89 LYS A CA 1
ATOM 689 C C . LYS A 1 89 ? -15.447 -4.382 8.000 1.00 59.28 89 LYS A C 1
ATOM 691 O O . LYS A 1 89 ? -14.227 -4.406 7.766 1.00 59.28 89 LYS A O 1
#

Foldseek 3Di:
DVVVVVVVVCVQPVVVQKDFPFDWDWDQQQNWTWIWTWMDHLFIKIWTWTDPDPPDPDTDIDIDTDNDPVCPVCVVVVSVVSNPDDDDD

pLDDT: mean 88.0, std 5.83, range [59.28, 95.69]

Sequence (89 aa):
MDSWLNAYLKTLTADGTSEIIESKKAVRLTNYPGFTFSVRSLGIGKSYVLQKNAESNYAVIITQSVSDPQNVGYLKDVDQILSILEILK

Radius of gyration: 13.61 Å; chains: 1; bounding box: 36×18×36 Å

Secondary structure (DSSP, 8-state):
-HHHHHHHHHHHTTTSS-EEEEEEEEEEETTEEEEEEEEESSSEEEEEEE-SSTT-S--EEEEEEESSGGGGGGHHHHHHHHHT-----